Protein AF-A0A7S4IQU7-F1 (afdb_monomer_lite)

Foldseek 3Di:
DDPVVVLVVCCVVCVVCVVVSVVVVVLVVVLVVLVVQLVVLQCVLLDPVLCVVQPVPDDPVVSPDDDQDQLDDDSNVPDDPVSSVSNNVSVVSNVVSVVVVPDD

Structure (mmCIF, N/CA/C/O backbone):
data_AF-A0A7S4IQU7-F1
#
_entry.id   AF-A0A7S4IQU7-F1
#
loop_
_atom_site.group_PDB
_atom_site.id
_atom_site.type_symbol
_atom_site.label_atom_id
_atom_site.label_alt_id
_atom_site.label_comp_id
_atom_site.label_asym_id
_atom_site.label_entity_id
_atom_site.label_seq_id
_atom_site.pdbx_PDB_ins_code
_atom_site.Cartn_x
_atom_site.Cartn_y
_atom_site.Cartn_z
_atom_site.occupancy
_atom_site.B_iso_or_equiv
_atom_site.auth_seq_id
_atom_site.auth_comp_id
_atom_site.auth_asym_id
_atom_site.auth_atom_id
_atom_site.pdbx_PDB_model_num
ATOM 1 N N . ARG A 1 1 ? 26.594 -3.990 -2.797 1.00 59.09 1 ARG A N 1
ATOM 2 C CA . ARG A 1 1 ? 26.421 -3.583 -4.214 1.00 59.09 1 ARG A CA 1
ATOM 3 C C . ARG A 1 1 ? 25.208 -2.672 -4.280 1.00 59.09 1 ARG A C 1
ATOM 5 O O . ARG A 1 1 ? 24.221 -3.000 -3.640 1.00 59.09 1 ARG A O 1
ATOM 12 N N . SER A 1 2 ? 25.315 -1.511 -4.925 1.00 78.31 2 SER A N 1
ATOM 13 C CA . SER A 1 2 ? 24.201 -0.561 -5.029 1.00 78.31 2 SER A CA 1
ATOM 14 C C . SER A 1 2 ? 23.393 -0.868 -6.284 1.00 78.31 2 SER A C 1
ATOM 16 O O . SER A 1 2 ? 23.971 -0.907 -7.368 1.00 78.31 2 SER A O 1
ATOM 18 N N . LEU A 1 3 ? 22.076 -1.028 -6.136 1.00 74.62 3 LEU A N 1
ATOM 19 C CA . LEU A 1 3 ? 21.127 -1.219 -7.240 1.00 74.62 3 LEU A CA 1
ATOM 20 C C . LEU A 1 3 ? 21.304 -0.174 -8.349 1.00 74.62 3 LEU A C 1
ATOM 22 O O . LEU A 1 3 ? 21.205 -0.509 -9.521 1.00 74.62 3 LEU A O 1
ATOM 26 N N . ALA A 1 4 ? 21.633 1.070 -7.990 1.00 75.00 4 ALA A N 1
ATOM 27 C CA . ALA A 1 4 ? 21.852 2.148 -8.951 1.00 75.00 4 ALA A CA 1
ATOM 28 C C . ALA A 1 4 ? 23.080 1.911 -9.847 1.00 75.00 4 ALA A C 1
ATOM 30 O O . ALA A 1 4 ? 23.054 2.238 -11.031 1.00 75.00 4 ALA A O 1
ATOM 31 N N . ILE A 1 5 ? 24.146 1.319 -9.299 1.00 79.19 5 ILE A N 1
ATOM 32 C CA . ILE A 1 5 ? 25.364 1.007 -10.060 1.00 79.19 5 ILE A CA 1
ATOM 33 C C . ILE A 1 5 ? 25.076 -0.130 -11.042 1.00 79.19 5 ILE A C 1
ATOM 35 O O . ILE A 1 5 ? 25.434 -0.030 -12.212 1.00 79.19 5 ILE A O 1
ATOM 39 N N . ASP A 1 6 ? 24.362 -1.164 -10.593 1.00 79.25 6 ASP A N 1
ATOM 40 C CA . ASP A 1 6 ? 23.967 -2.279 -11.456 1.00 79.25 6 ASP A CA 1
ATOM 41 C C . ASP A 1 6 ? 23.034 -1.798 -12.591 1.00 79.25 6 ASP A C 1
ATOM 43 O O . ASP A 1 6 ? 23.20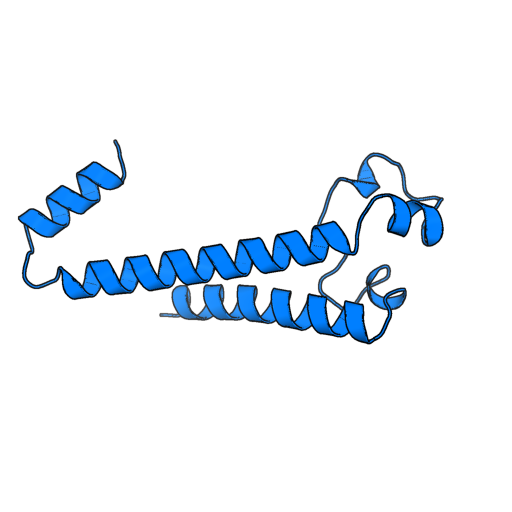2 -2.197 -13.742 1.00 79.25 6 ASP A O 1
ATOM 47 N N . PHE A 1 7 ? 22.130 -0.853 -12.303 1.00 78.38 7 PHE A N 1
ATOM 48 C CA . PHE A 1 7 ? 21.236 -0.226 -13.284 1.00 78.38 7 PHE A CA 1
ATOM 49 C C . PHE A 1 7 ? 21.993 0.524 -14.390 1.00 78.38 7 PHE A C 1
ATOM 51 O O . PHE A 1 7 ? 21.722 0.345 -15.578 1.00 78.38 7 PHE A O 1
ATOM 58 N N . ILE A 1 8 ? 22.979 1.340 -14.005 1.00 80.00 8 ILE A N 1
ATOM 59 C CA . ILE A 1 8 ? 23.814 2.105 -14.942 1.00 80.00 8 ILE A CA 1
ATOM 60 C C . ILE A 1 8 ? 24.665 1.159 -15.796 1.00 80.00 8 ILE A C 1
ATOM 62 O O . ILE A 1 8 ? 24.778 1.352 -17.006 1.00 80.00 8 ILE A O 1
ATOM 66 N N . CYS A 1 9 ? 25.228 0.106 -15.197 1.00 79.06 9 CYS A N 1
ATOM 67 C CA . CYS A 1 9 ? 26.003 -0.893 -15.929 1.00 79.06 9 CYS A CA 1
ATOM 68 C C . CYS A 1 9 ? 25.158 -1.659 -16.960 1.00 79.06 9 CYS A C 1
ATOM 70 O O . CYS A 1 9 ? 25.656 -1.944 -18.048 1.00 79.06 9 CYS A O 1
ATOM 72 N N . ILE A 1 10 ? 23.890 -1.963 -16.656 1.00 79.12 10 ILE A N 1
ATOM 73 C CA . ILE A 1 10 ? 22.963 -2.601 -17.604 1.00 79.12 10 ILE A CA 1
ATOM 74 C C . ILE A 1 10 ? 22.663 -1.661 -18.779 1.00 79.12 10 ILE A C 1
ATOM 76 O O . ILE A 1 10 ? 22.789 -2.078 -19.928 1.00 79.12 10 ILE A O 1
ATOM 80 N N . MET A 1 11 ? 22.363 -0.386 -18.507 1.00 79.69 11 MET A N 1
ATOM 81 C CA . MET A 1 11 ? 22.106 0.627 -19.544 1.00 79.69 11 MET A CA 1
ATOM 82 C C . MET A 1 11 ? 23.309 0.854 -20.464 1.00 79.69 11 MET A C 1
ATOM 84 O O . MET A 1 11 ? 23.146 1.004 -21.671 1.00 79.69 11 MET A O 1
ATOM 88 N N . ALA A 1 12 ? 24.521 0.868 -19.904 1.00 81.44 12 ALA A N 1
ATOM 89 C CA . ALA A 1 12 ? 25.747 1.054 -20.675 1.00 81.44 12 ALA A CA 1
ATOM 90 C C . ALA A 1 12 ? 26.086 -0.163 -21.552 1.00 81.44 12 ALA A C 1
ATOM 92 O O . ALA A 1 12 ? 26.691 -0.008 -22.610 1.00 81.44 12 ALA A O 1
ATOM 93 N N . LYS A 1 13 ? 25.715 -1.372 -21.112 1.00 88.69 13 LYS A N 1
ATOM 94 C CA . LYS A 1 13 ? 26.006 -2.624 -21.823 1.00 88.69 13 LYS A CA 1
ATOM 95 C C . LYS A 1 13 ? 24.963 -2.963 -22.895 1.00 88.69 13 LYS A C 1
ATOM 97 O O . LYS A 1 13 ? 25.313 -3.624 -23.867 1.00 88.69 13 LYS A O 1
ATOM 102 N N . TYR A 1 14 ? 23.721 -2.520 -22.708 1.00 87.19 14 TYR A N 1
ATOM 103 C CA . TYR A 1 14 ? 22.566 -2.860 -23.544 1.00 87.19 14 TYR A CA 1
ATOM 104 C C . TYR A 1 14 ? 21.682 -1.623 -23.812 1.00 87.19 14 TYR A C 1
ATOM 106 O O . TYR A 1 14 ? 20.541 -1.558 -23.340 1.00 87.19 14 TYR A O 1
ATOM 114 N N . PRO A 1 15 ? 22.200 -0.601 -24.519 1.00 85.81 15 PRO A N 1
ATOM 115 C CA . PRO A 1 15 ? 21.510 0.678 -24.706 1.00 85.81 15 PRO A CA 1
ATOM 116 C C . PRO A 1 15 ? 20.178 0.556 -25.462 1.00 85.81 15 PRO A C 1
ATOM 118 O O . PRO A 1 15 ? 19.257 1.338 -25.222 1.00 85.81 15 PRO A O 1
ATOM 121 N N . GLU A 1 16 ? 20.038 -0.440 -26.335 1.00 90.31 16 GLU A N 1
ATOM 122 C CA . GLU A 1 16 ? 18.826 -0.715 -27.109 1.00 90.31 16 GLU A CA 1
ATOM 123 C C . GLU A 1 16 ? 17.627 -1.125 -26.236 1.00 90.31 16 GLU A C 1
ATOM 125 O O . GLU A 1 16 ? 16.480 -0.892 -26.615 1.00 90.31 16 GLU A O 1
ATOM 130 N N . TYR A 1 17 ? 17.879 -1.647 -25.030 1.00 86.75 17 TYR A N 1
ATOM 131 C CA . TYR A 1 17 ? 16.841 -2.019 -24.062 1.00 86.75 17 TYR A CA 1
ATOM 132 C C . TYR A 1 17 ? 16.569 -0.927 -23.021 1.00 86.75 17 TYR A C 1
ATOM 134 O O . TYR A 1 17 ? 15.808 -1.149 -22.075 1.00 86.75 17 TYR A O 1
ATOM 142 N N . GLY A 1 18 ? 17.152 0.267 -23.175 1.00 85.00 18 GLY A N 1
ATOM 143 C CA . GLY A 1 18 ? 17.007 1.332 -22.185 1.00 85.00 18 GLY A CA 1
ATOM 144 C C . GLY A 1 18 ? 15.554 1.743 -21.928 1.00 85.00 18 GLY A C 1
ATOM 145 O O . GLY A 1 18 ? 15.173 2.015 -20.789 1.00 85.00 18 GLY A O 1
ATOM 146 N N . TRP A 1 19 ? 14.710 1.689 -22.961 1.00 86.62 19 TRP A N 1
ATOM 147 C CA . TRP A 1 19 ? 13.270 1.919 -22.834 1.00 86.62 19 TRP A CA 1
ATOM 148 C C . TRP A 1 19 ? 12.558 0.837 -22.020 1.00 86.62 19 TRP A C 1
ATOM 150 O O . TRP A 1 19 ? 11.718 1.169 -21.187 1.00 86.62 19 TRP A O 1
ATOM 160 N N . CYS A 1 20 ? 12.916 -0.439 -22.198 1.00 88.06 20 CYS A N 1
ATOM 161 C CA . CYS A 1 20 ? 12.359 -1.537 -21.404 1.00 88.06 20 CYS A CA 1
ATOM 162 C C . CYS A 1 20 ? 12.649 -1.324 -19.916 1.00 88.06 20 CYS A C 1
ATOM 164 O O . CYS A 1 20 ? 11.769 -1.492 -19.073 1.00 88.06 20 CYS A O 1
ATOM 166 N N . LEU A 1 21 ? 13.872 -0.894 -19.606 1.00 86.12 21 LEU A N 1
ATOM 167 C CA . LEU A 1 21 ? 14.303 -0.648 -18.240 1.00 86.12 21 LEU A CA 1
ATOM 168 C C . LEU A 1 21 ? 13.597 0.573 -17.619 1.00 86.12 21 LEU A C 1
ATOM 170 O O . LEU A 1 21 ? 13.174 0.523 -16.463 1.00 86.12 21 LEU A O 1
ATOM 174 N N . ALA A 1 22 ? 13.411 1.647 -18.391 1.00 87.19 22 ALA A N 1
ATOM 175 C CA . ALA A 1 22 ? 12.652 2.819 -17.955 1.00 87.19 22 ALA A CA 1
ATOM 176 C C . ALA A 1 22 ? 11.181 2.478 -17.660 1.00 87.19 22 ALA A C 1
ATOM 178 O O . ALA A 1 22 ? 10.653 2.878 -16.621 1.00 87.19 22 ALA A O 1
ATOM 179 N N . VAL A 1 23 ? 10.535 1.700 -18.537 1.00 91.12 23 VAL A N 1
ATOM 180 C CA . VAL A 1 23 ? 9.147 1.246 -18.351 1.00 91.12 23 VAL A CA 1
ATOM 181 C C . VAL A 1 23 ? 9.029 0.339 -17.125 1.00 91.12 23 VAL A C 1
ATOM 183 O O . VAL A 1 23 ? 8.156 0.568 -16.290 1.00 91.12 23 VAL A O 1
ATOM 186 N N . ALA A 1 24 ? 9.935 -0.630 -16.961 1.00 89.12 24 ALA A N 1
ATOM 187 C CA . ALA A 1 24 ? 9.948 -1.520 -15.801 1.00 89.12 24 ALA A CA 1
ATOM 188 C C . ALA A 1 24 ? 10.092 -0.746 -14.477 1.00 89.12 24 ALA A C 1
ATOM 190 O O . ALA A 1 24 ? 9.345 -0.991 -13.529 1.00 89.12 24 ALA A O 1
ATOM 191 N N . SER A 1 25 ? 10.990 0.245 -14.424 1.00 89.69 25 SER A N 1
ATOM 192 C CA . SER A 1 25 ? 11.110 1.141 -13.267 1.00 89.69 25 SER A CA 1
ATOM 193 C C . SER A 1 25 ? 9.851 1.960 -13.017 1.00 89.69 25 SER A C 1
ATOM 195 O O . SER A 1 25 ? 9.434 2.096 -11.868 1.00 89.69 25 SER A O 1
ATOM 197 N N . GLY A 1 26 ? 9.230 2.494 -14.072 1.00 91.44 26 GLY A N 1
ATOM 198 C CA . GLY A 1 26 ? 7.980 3.244 -13.964 1.00 91.44 26 GLY A CA 1
ATOM 199 C C . GLY A 1 26 ? 6.862 2.410 -13.338 1.00 91.44 26 GLY A C 1
ATOM 200 O O . GLY A 1 26 ? 6.216 2.861 -12.392 1.00 91.44 26 GLY A O 1
ATOM 201 N N . ILE A 1 27 ? 6.700 1.165 -13.794 1.00 91.06 27 ILE A N 1
ATOM 202 C CA . ILE A 1 27 ? 5.730 0.213 -13.237 1.00 91.06 27 ILE A CA 1
ATOM 203 C C . ILE A 1 27 ? 6.058 -0.095 -11.770 1.00 91.06 27 ILE A C 1
ATOM 205 O O . ILE A 1 27 ? 5.165 -0.061 -10.922 1.00 91.06 27 ILE A O 1
ATOM 209 N N . GLY A 1 28 ? 7.332 -0.328 -11.440 1.00 88.69 28 GLY A N 1
ATOM 210 C CA . GLY A 1 28 ? 7.765 -0.570 -10.061 1.00 88.69 28 GLY A CA 1
ATOM 211 C C . GLY A 1 28 ? 7.435 0.594 -9.120 1.00 88.69 28 GLY A C 1
ATOM 212 O O . GLY A 1 28 ? 6.880 0.383 -8.040 1.00 88.69 28 GLY A O 1
ATOM 213 N N . ILE A 1 29 ? 7.706 1.830 -9.549 1.00 91.69 29 ILE A N 1
ATOM 214 C CA . ILE A 1 29 ? 7.363 3.043 -8.793 1.00 91.69 29 ILE A CA 1
ATOM 215 C C . ILE A 1 29 ? 5.847 3.160 -8.625 1.00 91.69 29 ILE A C 1
ATOM 217 O O . ILE A 1 29 ? 5.372 3.419 -7.522 1.00 91.69 29 ILE A O 1
ATOM 221 N N . GLN A 1 30 ? 5.077 2.942 -9.690 1.00 91.62 30 GLN A N 1
ATOM 222 C CA . GLN A 1 30 ? 3.619 2.999 -9.634 1.00 91.62 30 GLN A CA 1
ATOM 223 C C . GLN A 1 30 ? 3.049 1.983 -8.630 1.00 91.62 30 GLN A C 1
ATOM 225 O O . GLN A 1 30 ? 2.208 2.341 -7.804 1.00 91.62 30 GLN A O 1
ATOM 230 N N . CYS A 1 31 ? 3.543 0.742 -8.642 1.00 90.31 31 CYS A N 1
ATOM 231 C CA . CYS A 1 31 ? 3.137 -0.294 -7.689 1.00 90.31 31 CYS A CA 1
ATOM 232 C C . CYS A 1 31 ? 3.474 0.099 -6.246 1.00 90.31 31 CYS A C 1
ATOM 234 O O . CYS A 1 31 ? 2.640 -0.038 -5.348 1.00 90.31 31 CYS A O 1
ATOM 236 N N . PHE A 1 32 ? 4.674 0.645 -6.027 1.00 90.38 32 PHE A N 1
ATOM 237 C CA . PHE A 1 32 ? 5.086 1.152 -4.721 1.00 90.38 32 PHE A CA 1
ATOM 238 C C . PHE A 1 32 ? 4.153 2.264 -4.222 1.00 90.38 32 PHE A C 1
ATOM 240 O O . PHE A 1 32 ? 3.710 2.231 -3.074 1.00 90.38 32 PHE A O 1
ATOM 247 N N . LEU A 1 33 ? 3.796 3.217 -5.088 1.00 92.81 33 LEU A N 1
ATOM 248 C CA . LEU A 1 33 ? 2.899 4.318 -4.736 1.00 92.81 33 LEU A CA 1
ATOM 249 C C . LEU A 1 33 ? 1.504 3.825 -4.341 1.00 92.81 33 LEU A C 1
ATOM 251 O O . LEU A 1 33 ? 0.962 4.302 -3.343 1.00 92.81 33 LEU A O 1
ATOM 255 N N . PHE A 1 34 ? 0.937 2.845 -5.049 1.00 91.88 34 PHE A N 1
ATOM 256 C CA . PHE A 1 34 ? -0.344 2.260 -4.643 1.00 91.88 34 PHE A CA 1
ATOM 257 C C . PHE A 1 34 ? -0.271 1.594 -3.265 1.00 91.88 34 PHE A C 1
ATOM 259 O O . PHE A 1 34 ? -1.179 1.786 -2.453 1.00 91.88 34 PHE A O 1
ATOM 266 N N . GLY A 1 35 ? 0.827 0.894 -2.964 1.00 89.12 35 GLY A N 1
ATOM 267 C CA . GLY A 1 35 ? 1.063 0.317 -1.639 1.00 89.12 35 GLY A CA 1
ATOM 268 C C . GLY A 1 35 ? 1.135 1.376 -0.536 1.00 89.12 35 GLY A C 1
ATOM 269 O O . GLY A 1 35 ? 0.506 1.226 0.515 1.00 89.12 35 GLY A O 1
ATOM 270 N N . VAL A 1 36 ? 1.836 2.487 -0.789 1.00 91.25 36 VAL A N 1
ATOM 271 C CA . VAL A 1 36 ? 1.920 3.622 0.146 1.00 91.25 36 VAL A CA 1
ATOM 272 C C . VAL A 1 36 ? 0.545 4.252 0.376 1.00 91.25 36 VAL A C 1
ATOM 274 O O . VAL A 1 36 ? 0.168 4.486 1.524 1.00 91.25 36 VAL A O 1
ATOM 277 N N . ILE A 1 37 ? -0.232 4.488 -0.684 1.00 91.38 37 ILE A N 1
ATOM 278 C CA . ILE A 1 37 ? -1.573 5.086 -0.589 1.00 91.38 37 ILE A CA 1
ATOM 279 C C . ILE A 1 37 ? -2.522 4.179 0.205 1.00 91.38 37 ILE A C 1
ATOM 281 O O . ILE A 1 37 ? -3.216 4.656 1.108 1.00 91.38 37 ILE A O 1
ATOM 285 N N . ALA A 1 38 ? -2.533 2.876 -0.087 1.00 90.00 38 ALA A N 1
ATOM 286 C CA . ALA A 1 38 ? -3.348 1.906 0.640 1.00 90.00 38 ALA A CA 1
ATOM 287 C C . ALA A 1 38 ? -2.952 1.838 2.125 1.00 90.00 38 ALA A C 1
ATOM 289 O O . ALA A 1 38 ? -3.815 1.863 3.006 1.00 90.00 38 ALA A O 1
ATOM 290 N N . GLY A 1 39 ? -1.646 1.833 2.418 1.00 88.38 39 GLY A N 1
ATOM 291 C CA . GLY A 1 39 ? -1.122 1.874 3.782 1.00 88.38 39 GLY A CA 1
ATOM 292 C C . GLY A 1 39 ? -1.506 3.148 4.540 1.00 88.38 39 GLY A C 1
ATOM 293 O O . GLY A 1 39 ? -1.917 3.069 5.697 1.00 88.38 39 GLY A O 1
ATOM 294 N N . ALA A 1 40 ? -1.436 4.310 3.887 1.00 88.94 40 ALA A N 1
ATOM 295 C CA . ALA A 1 40 ? -1.800 5.594 4.481 1.00 88.94 40 ALA A CA 1
ATOM 296 C C . ALA A 1 40 ? -3.302 5.685 4.793 1.00 88.94 40 ALA A C 1
ATOM 298 O O . ALA A 1 40 ? -3.675 6.088 5.896 1.00 88.94 40 ALA A O 1
ATOM 299 N N . LYS A 1 41 ? -4.175 5.259 3.866 1.00 89.38 41 LYS A N 1
ATOM 300 C CA . LYS A 1 41 ? -5.627 5.195 4.115 1.00 89.38 41 LYS A CA 1
ATOM 301 C C . LYS A 1 41 ? -5.954 4.250 5.270 1.00 89.38 41 LYS A C 1
ATOM 303 O O . LYS A 1 41 ? -6.719 4.619 6.158 1.00 89.38 41 LYS A O 1
ATOM 308 N N . ARG A 1 42 ? -5.307 3.082 5.315 1.00 87.38 42 ARG A N 1
ATOM 309 C CA . ARG A 1 42 ? -5.443 2.134 6.428 1.00 87.38 42 ARG A CA 1
ATOM 310 C C . ARG A 1 42 ? -5.048 2.767 7.761 1.00 87.38 42 ARG A C 1
ATOM 312 O O . ARG A 1 42 ? -5.819 2.689 8.708 1.00 87.38 42 ARG A O 1
ATOM 319 N N . ALA A 1 43 ? -3.882 3.407 7.830 1.00 86.31 43 ALA A N 1
ATOM 320 C CA . ALA A 1 43 ? -3.395 4.045 9.053 1.00 86.31 43 ALA A CA 1
ATOM 321 C C . ALA A 1 43 ? -4.298 5.199 9.517 1.00 86.31 43 ALA A C 1
ATOM 323 O O . ALA A 1 43 ? -4.440 5.434 10.715 1.00 86.31 43 ALA A O 1
ATOM 324 N N . ARG A 1 44 ? -4.933 5.906 8.574 1.00 88.31 44 ARG A N 1
ATOM 325 C CA . ARG A 1 44 ? -5.902 6.960 8.881 1.00 88.31 44 ARG A CA 1
ATOM 326 C C . ARG A 1 44 ? -7.179 6.402 9.509 1.00 88.31 44 ARG A C 1
ATOM 328 O O . ARG A 1 44 ? -7.656 6.992 10.472 1.00 88.31 44 ARG A O 1
ATOM 335 N N . ILE A 1 45 ? -7.725 5.316 8.965 1.00 88.44 45 ILE A N 1
ATOM 336 C CA . ILE A 1 45 ? -8.999 4.728 9.409 1.00 88.44 45 ILE A CA 1
ATOM 337 C C . ILE A 1 45 ? -8.804 3.928 10.703 1.00 88.44 45 ILE A C 1
ATOM 339 O O . ILE A 1 45 ? -9.438 4.211 11.716 1.00 88.44 45 ILE A O 1
ATOM 343 N N . PHE A 1 46 ? -7.866 2.982 10.709 1.00 87.06 46 PHE A N 1
ATOM 344 C CA . PHE A 1 46 ? -7.580 2.120 11.857 1.00 87.06 46 PHE A CA 1
ATOM 345 C C . PHE A 1 46 ? -6.524 2.743 12.765 1.00 87.06 46 PHE A C 1
ATOM 347 O O . PHE A 1 46 ? -5.444 2.196 12.987 1.00 87.06 46 PHE A O 1
ATOM 354 N N . ASN A 1 47 ? -6.827 3.938 13.255 1.00 87.88 47 ASN A N 1
ATOM 355 C CA . ASN A 1 47 ? -5.990 4.631 14.219 1.00 87.88 47 ASN A CA 1
ATOM 356 C C . ASN A 1 47 ? -6.377 4.246 15.659 1.00 87.88 47 ASN A C 1
ATOM 358 O O . ASN A 1 47 ? -7.395 3.600 15.914 1.00 87.88 47 ASN A O 1
ATOM 362 N N . LYS A 1 48 ? -5.575 4.695 16.627 1.00 86.25 48 LYS A N 1
ATOM 363 C CA . LYS A 1 48 ? -5.810 4.451 18.055 1.00 86.25 48 LYS A CA 1
ATOM 364 C C . LYS A 1 48 ? -7.229 4.835 18.512 1.00 86.25 48 LYS A C 1
ATOM 366 O O 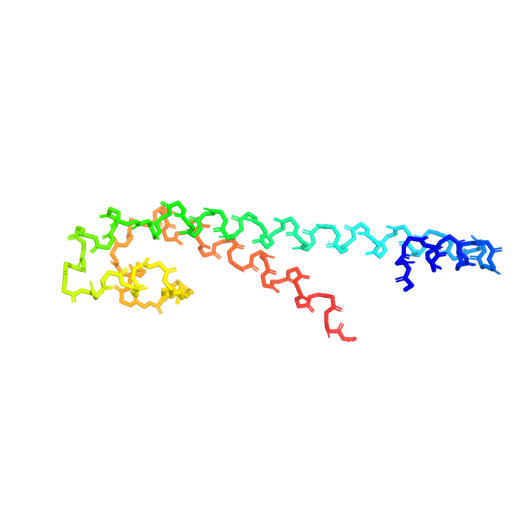. LYS A 1 48 ? -7.829 4.084 19.273 1.00 86.25 48 LYS A O 1
ATOM 371 N N . ALA A 1 49 ? -7.772 5.951 18.021 1.00 88.06 49 ALA A N 1
ATOM 372 C CA . ALA A 1 49 ? -9.103 6.424 18.400 1.00 88.06 49 ALA A CA 1
ATOM 373 C C . ALA A 1 49 ? -10.222 5.505 17.882 1.00 88.06 49 ALA A C 1
ATOM 375 O O . ALA A 1 49 ? -11.211 5.305 18.581 1.00 88.06 49 ALA A O 1
ATOM 376 N N . PHE A 1 50 ? -10.060 4.903 16.698 1.00 89.38 50 PHE A N 1
ATOM 377 C CA . PHE A 1 50 ? -10.996 3.896 16.188 1.00 89.38 50 PHE A CA 1
ATOM 378 C C . PHE A 1 50 ? -11.058 2.676 17.116 1.00 89.38 50 PHE A C 1
ATOM 380 O O . PHE A 1 50 ? -12.141 2.276 17.539 1.00 89.38 50 PHE A O 1
ATOM 387 N N . PHE A 1 51 ? -9.900 2.122 17.490 1.00 88.19 51 PHE A N 1
ATOM 388 C CA . PHE A 1 51 ? -9.853 0.965 18.386 1.00 88.19 51 PHE A CA 1
ATOM 389 C C . PHE A 1 51 ? -10.353 1.292 19.792 1.00 88.19 51 PHE A C 1
ATOM 391 O O . PHE A 1 51 ? -11.038 0.476 20.390 1.00 88.19 51 PHE A O 1
ATOM 398 N N . GLU A 1 52 ? -10.064 2.480 20.319 1.00 88.62 52 GLU A N 1
ATOM 399 C CA . GLU A 1 52 ? -10.582 2.904 21.625 1.00 88.62 52 GLU A CA 1
ATOM 400 C C . GLU A 1 52 ? -12.104 3.062 21.638 1.00 88.62 52 GLU A C 1
ATOM 402 O O . GLU A 1 52 ? -12.733 2.761 22.650 1.00 88.62 52 GLU A O 1
ATOM 407 N N . ARG A 1 53 ? -12.694 3.499 20.519 1.00 90.12 53 ARG A N 1
ATOM 408 C CA . ARG A 1 53 ? -14.140 3.697 20.387 1.00 90.12 53 ARG A CA 1
ATOM 409 C C . ARG A 1 53 ? -14.897 2.388 20.173 1.00 90.12 53 ARG A C 1
ATOM 411 O O . ARG A 1 53 ? -15.892 2.148 20.844 1.00 90.12 53 ARG A O 1
ATOM 418 N N . GLU A 1 54 ? -14.446 1.569 19.229 1.00 90.62 54 GLU A N 1
ATOM 419 C CA . GLU A 1 54 ? -15.187 0.382 18.778 1.00 90.62 54 GLU A CA 1
ATOM 420 C C . GLU A 1 54 ? -14.738 -0.913 19.477 1.00 90.62 54 GLU A C 1
ATOM 422 O O . GLU A 1 54 ? -15.499 -1.878 19.546 1.00 90.62 54 GLU A O 1
ATOM 427 N N . PHE A 1 55 ? -13.501 -0.954 19.991 1.00 89.69 55 PHE A N 1
ATOM 428 C CA . PHE A 1 55 ? -12.860 -2.163 20.524 1.00 89.69 55 PHE A CA 1
ATOM 429 C C . PHE A 1 55 ? -12.026 -1.886 21.793 1.00 89.69 55 PHE A C 1
ATOM 431 O O . PHE A 1 55 ? -10.820 -2.163 21.815 1.00 89.69 55 PHE A O 1
ATOM 438 N N . PRO A 1 56 ? -12.641 -1.372 22.875 1.00 87.56 56 PRO A N 1
ATOM 439 C CA . PRO A 1 56 ? -11.925 -0.972 24.090 1.00 87.56 56 PRO A CA 1
ATOM 440 C C . PRO A 1 56 ? -11.164 -2.129 24.757 1.00 87.56 56 PRO A C 1
ATOM 442 O O . PRO A 1 56 ? -10.119 -1.900 25.367 1.00 87.56 56 PRO A O 1
ATOM 445 N N . ASP A 1 57 ? -11.638 -3.364 24.579 1.00 89.31 57 ASP A N 1
ATOM 446 C CA . ASP A 1 57 ? -11.054 -4.575 25.167 1.00 89.31 57 ASP A CA 1
ATOM 447 C C . ASP A 1 57 ? -9.803 -5.081 24.427 1.00 89.31 57 ASP A C 1
ATOM 449 O O . ASP A 1 57 ? -9.096 -5.957 24.925 1.00 89.31 57 ASP A O 1
ATOM 453 N N . VAL A 1 58 ? -9.502 -4.552 23.232 1.00 84.38 58 VAL A N 1
ATOM 454 C CA . VAL A 1 58 ? -8.298 -4.940 22.480 1.00 84.38 58 VAL A CA 1
ATOM 455 C C . VAL A 1 58 ? -7.065 -4.406 23.197 1.00 84.38 58 VAL A C 1
ATOM 457 O O . VAL A 1 58 ? -6.986 -3.211 23.507 1.00 84.38 58 VAL A O 1
ATOM 460 N N . HIS A 1 59 ? -6.084 -5.280 23.432 1.00 81.19 59 HIS A N 1
ATOM 461 C CA . HIS A 1 59 ? -4.859 -4.918 24.132 1.00 81.19 59 HIS A CA 1
ATOM 462 C C . HIS A 1 59 ? -4.110 -3.802 23.374 1.00 81.19 59 HIS A C 1
ATOM 464 O O . HIS A 1 59 ? -4.008 -3.855 22.147 1.00 81.19 59 HIS A O 1
ATOM 470 N N . PRO A 1 60 ? -3.561 -2.775 24.052 1.00 77.19 60 PRO A N 1
ATOM 471 C CA . PRO A 1 60 ? -2.936 -1.631 23.382 1.00 77.19 60 PRO A CA 1
ATOM 472 C C . PRO A 1 60 ? -1.790 -1.974 22.418 1.00 77.19 60 PRO A C 1
ATOM 474 O O . PRO A 1 60 ? -1.578 -1.242 21.453 1.00 77.19 60 PRO A O 1
ATOM 477 N N . SER A 1 61 ? -1.070 -3.081 22.642 1.00 75.31 61 SER A N 1
ATOM 478 C CA . SER A 1 61 ? -0.045 -3.577 21.704 1.00 75.31 61 SER A CA 1
ATOM 479 C C . SER A 1 61 ? -0.627 -4.001 20.358 1.00 75.31 61 SER A C 1
ATOM 481 O O . SER A 1 61 ? 0.030 -3.862 19.326 1.00 75.31 61 SER A O 1
ATOM 483 N N . ASP A 1 62 ? -1.866 -4.480 20.361 1.00 72.50 62 ASP A N 1
ATOM 484 C CA . ASP A 1 62 ? -2.533 -5.061 19.196 1.00 72.50 62 ASP A CA 1
ATOM 485 C C . ASP A 1 62 ? -3.234 -3.970 18.380 1.00 72.50 62 ASP A C 1
ATOM 487 O O . ASP A 1 62 ? -3.439 -4.106 17.181 1.00 72.50 62 ASP A O 1
ATOM 491 N N . ARG A 1 63 ? -3.491 -2.809 18.998 1.00 70.69 63 ARG A N 1
ATOM 492 C CA . ARG A 1 63 ? -4.003 -1.604 18.318 1.00 70.69 63 ARG A CA 1
ATOM 493 C C . ARG A 1 63 ? -2.999 -0.999 17.335 1.00 70.69 63 ARG A C 1
ATOM 495 O O . ARG A 1 63 ? -3.391 -0.270 16.431 1.00 70.69 63 ARG A O 1
ATOM 502 N N . ASN A 1 64 ? -1.709 -1.281 1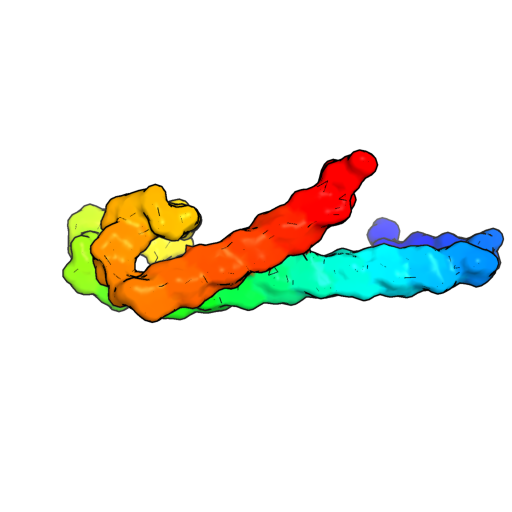7.529 1.00 64.69 64 ASN A N 1
ATOM 503 C CA . ASN A 1 64 ? -0.616 -0.802 16.681 1.00 64.69 64 ASN A CA 1
ATOM 504 C C . ASN A 1 64 ? -0.005 -1.907 15.813 1.00 64.69 64 ASN A C 1
ATOM 506 O O . ASN A 1 64 ? 0.858 -1.616 14.983 1.00 64.69 64 ASN A O 1
ATOM 510 N N . SER A 1 65 ? -0.392 -3.167 16.025 1.00 56.78 65 SER A N 1
ATOM 511 C CA . SER A 1 65 ? 0.229 -4.303 15.359 1.00 56.78 65 SER A CA 1
ATOM 512 C C . SER A 1 65 ? -0.790 -5.064 14.522 1.00 56.78 65 SER A C 1
ATOM 514 O O . SER A 1 65 ? -1.751 -5.645 15.010 1.00 56.78 65 SER A O 1
ATOM 516 N N . GLY A 1 66 ? -0.546 -5.061 13.215 1.00 58.66 66 GLY A N 1
ATOM 517 C CA . GLY A 1 66 ? -1.241 -5.935 12.285 1.00 58.66 66 GLY A CA 1
ATOM 518 C C . GLY A 1 66 ? -2.227 -5.245 11.357 1.00 58.66 66 GLY A C 1
ATOM 519 O O . GLY A 1 66 ? -2.574 -4.072 11.473 1.00 58.66 66 GLY A O 1
ATOM 520 N N . LEU A 1 67 ? -2.597 -6.025 10.351 1.00 61.72 67 LEU A N 1
ATOM 521 C CA . LEU A 1 67 ? -3.531 -5.686 9.299 1.00 61.72 67 LEU A CA 1
ATOM 522 C C . LEU A 1 67 ? -4.938 -6.049 9.822 1.00 61.72 67 LEU A C 1
ATOM 524 O O . LEU A 1 67 ? -5.222 -7.241 9.907 1.00 61.72 67 LEU A O 1
ATOM 528 N N . PRO A 1 68 ? -5.778 -5.084 10.241 1.00 64.81 68 PRO A N 1
ATOM 529 C CA . PRO A 1 68 ? -6.990 -5.383 11.008 1.00 64.81 68 PRO A CA 1
ATOM 530 C C . PRO A 1 68 ? -7.969 -6.259 10.220 1.00 64.81 68 PRO A C 1
ATOM 532 O O . PRO A 1 68 ? -8.393 -7.298 10.714 1.00 64.81 68 PRO A O 1
ATOM 535 N N . ASP A 1 69 ? -8.263 -5.894 8.975 1.00 71.56 69 ASP A N 1
ATOM 536 C CA . ASP A 1 69 ? -8.925 -6.732 7.976 1.00 71.56 69 ASP A CA 1
ATOM 537 C C . ASP A 1 69 ? -8.846 -6.062 6.592 1.00 71.56 69 ASP A C 1
ATOM 539 O O . ASP A 1 69 ? -8.600 -4.861 6.466 1.00 71.56 69 ASP A O 1
ATOM 543 N N . MET A 1 70 ? -9.003 -6.851 5.525 1.00 70.12 70 MET A N 1
ATOM 544 C CA . MET A 1 70 ? -9.014 -6.372 4.134 1.00 70.12 70 MET A CA 1
ATOM 545 C C . MET A 1 70 ? -10.448 -6.255 3.600 1.00 70.12 70 MET A C 1
ATOM 547 O O . MET A 1 70 ? -10.798 -6.851 2.584 1.00 70.12 70 MET A O 1
ATOM 551 N N . GLY A 1 71 ? -11.295 -5.502 4.305 1.00 68.56 71 GLY A N 1
ATOM 552 C CA . GLY A 1 71 ? -12.609 -5.105 3.794 1.00 68.56 71 GLY A CA 1
ATOM 553 C C . GLY A 1 71 ? -13.760 -6.077 4.039 1.00 68.56 71 GLY A C 1
ATOM 554 O O . GLY A 1 71 ? -14.891 -5.774 3.668 1.00 68.56 71 GLY A O 1
ATOM 555 N N . ASN A 1 72 ? -13.519 -7.213 4.685 1.00 72.88 72 ASN A N 1
ATOM 556 C CA . ASN A 1 72 ? -14.583 -8.065 5.203 1.00 72.88 72 ASN A CA 1
ATOM 557 C C . ASN A 1 72 ? -14.109 -8.714 6.506 1.00 72.88 72 ASN A C 1
ATOM 559 O O . ASN A 1 72 ? -13.315 -9.654 6.484 1.00 72.88 72 ASN A O 1
ATOM 563 N N . GLY A 1 73 ? -14.521 -8.145 7.635 1.00 82.69 73 GLY A N 1
ATOM 564 C CA . GLY A 1 73 ? -14.059 -8.556 8.951 1.00 82.69 73 GLY A CA 1
ATOM 565 C C . GLY A 1 73 ? -14.624 -7.689 10.071 1.00 82.69 73 GLY A C 1
ATOM 566 O O . GLY A 1 73 ? -15.299 -6.685 9.836 1.00 82.69 73 GLY A O 1
ATOM 567 N N . LYS A 1 74 ? -14.318 -8.100 11.305 1.00 85.88 74 LYS A N 1
ATOM 568 C CA . LYS A 1 74 ? -14.829 -7.505 12.548 1.00 85.88 74 LYS A CA 1
ATOM 569 C C . LYS A 1 74 ? -14.607 -5.991 12.629 1.00 85.88 74 LYS A C 1
ATOM 571 O O . LYS A 1 74 ? -15.440 -5.298 13.205 1.00 85.88 74 LYS A O 1
ATOM 576 N N . TYR A 1 75 ? -13.496 -5.479 12.100 1.00 86.50 75 TYR A N 1
ATOM 577 C CA . TYR A 1 75 ? -13.170 -4.054 12.149 1.00 86.50 75 TYR A CA 1
ATOM 578 C C . TYR A 1 75 ? -13.829 -3.300 10.988 1.00 86.50 75 TYR A C 1
ATOM 580 O O . TYR A 1 75 ? -14.405 -2.235 11.199 1.00 86.50 75 TYR A O 1
ATOM 588 N N . SER A 1 76 ? -13.816 -3.879 9.786 1.00 86.38 76 SER A N 1
ATOM 589 C CA . SER A 1 76 ? -14.460 -3.332 8.587 1.00 86.38 76 SER A CA 1
ATOM 590 C C . SER A 1 76 ? -15.980 -3.172 8.733 1.00 86.38 76 SER A C 1
ATOM 592 O O . SER A 1 76 ? -16.540 -2.245 8.157 1.00 86.38 76 SER A O 1
ATOM 594 N N . GLU A 1 77 ? -16.649 -4.006 9.538 1.00 89.19 77 GLU A N 1
ATOM 595 C CA . GLU A 1 77 ? -18.086 -3.880 9.850 1.00 89.19 77 GLU A CA 1
ATOM 596 C C . GLU A 1 77 ? -18.453 -2.597 10.619 1.00 89.19 77 GLU A C 1
ATOM 598 O O . GLU A 1 77 ? -19.617 -2.200 10.64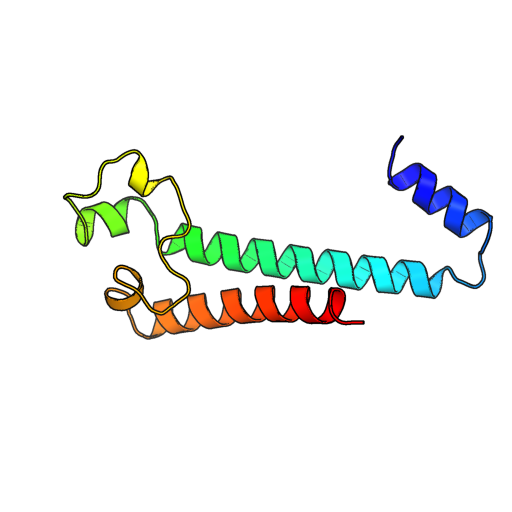0 1.00 89.19 77 GLU A O 1
ATOM 603 N N . LYS A 1 78 ? -17.481 -1.949 11.272 1.00 91.44 78 LYS A N 1
ATOM 604 C CA . LYS A 1 78 ? -17.687 -0.704 12.035 1.00 91.44 78 LYS A CA 1
ATOM 605 C C . LYS A 1 78 ? -17.408 0.556 11.224 1.00 91.44 78 LYS A C 1
ATOM 607 O O . LYS A 1 78 ? -17.555 1.662 11.742 1.00 91.44 78 LYS A O 1
ATOM 612 N N . LEU A 1 79 ? -16.975 0.400 9.977 1.00 89.44 79 LEU A N 1
ATOM 613 C CA . LEU A 1 79 ? -16.690 1.519 9.094 1.00 89.44 79 LEU A CA 1
ATOM 614 C C . LEU A 1 79 ? -17.981 2.082 8.511 1.00 89.44 79 LEU A C 1
ATOM 616 O O . LEU A 1 79 ? -18.940 1.355 8.244 1.00 89.44 79 LEU A O 1
ATOM 620 N N . SER A 1 80 ? -17.986 3.388 8.252 1.00 92.62 80 SER A N 1
ATOM 621 C CA .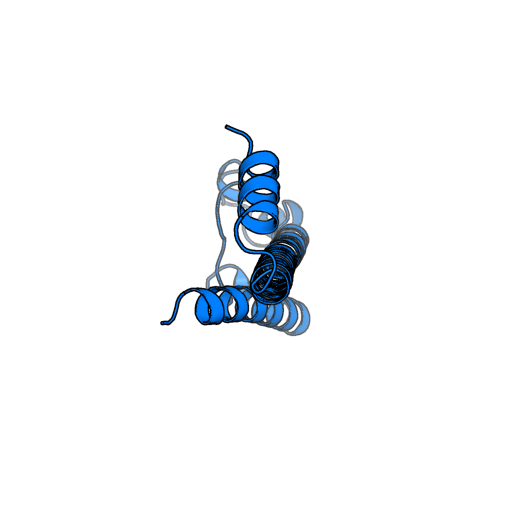 SER A 1 80 ? -18.990 3.950 7.356 1.00 92.62 80 SER A CA 1
ATOM 622 C C . SER A 1 80 ? -18.835 3.354 5.953 1.00 92.62 80 SER A C 1
ATOM 624 O O . SER A 1 80 ? -17.751 2.920 5.556 1.00 92.62 80 SER A O 1
ATOM 626 N N . LEU A 1 81 ? -19.917 3.361 5.169 1.00 91.75 81 LEU A N 1
ATOM 627 C CA . LEU A 1 81 ? -19.887 2.869 3.789 1.00 91.75 81 LEU A CA 1
ATOM 628 C C . LEU A 1 81 ? -18.800 3.564 2.952 1.00 91.75 81 LEU A C 1
ATOM 630 O O . LEU A 1 81 ? -18.144 2.920 2.137 1.00 91.75 81 LEU A O 1
ATOM 634 N N . GLU A 1 82 ? -18.595 4.863 3.169 1.00 92.81 82 GLU A N 1
ATOM 635 C CA . GLU A 1 82 ? -17.579 5.647 2.470 1.00 92.81 82 GLU A CA 1
ATOM 636 C C . GLU A 1 82 ? -16.160 5.199 2.844 1.00 92.81 82 GLU A C 1
ATOM 638 O O . GLU A 1 82 ? -15.378 4.853 1.961 1.00 92.81 82 GLU A O 1
ATOM 643 N N . GLU A 1 83 ? -15.841 5.113 4.139 1.00 90.69 83 GLU A N 1
ATOM 644 C CA . GLU A 1 83 ? -14.526 4.656 4.615 1.00 90.69 83 GLU A CA 1
ATOM 645 C C . GLU A 1 83 ? -14.226 3.225 4.165 1.00 90.69 83 GLU A C 1
ATOM 647 O O . GLU A 1 83 ? -13.120 2.926 3.707 1.00 90.69 83 GLU A O 1
ATOM 652 N N . TRP A 1 84 ? -15.228 2.347 4.251 1.00 90.38 84 TRP A N 1
ATOM 653 C CA . TRP A 1 84 ? -15.139 0.976 3.771 1.00 90.38 84 TRP A CA 1
ATOM 654 C C . TRP A 1 84 ? -14.843 0.931 2.270 1.00 90.38 84 TRP A C 1
ATOM 656 O O . TRP A 1 84 ? -13.937 0.212 1.838 1.00 90.38 84 TRP A O 1
ATOM 666 N N . HIS A 1 85 ? -15.568 1.715 1.469 1.00 91.50 85 HIS A N 1
ATOM 667 C CA . HIS A 1 85 ? -15.384 1.768 0.023 1.00 91.50 85 HIS A CA 1
ATOM 668 C C . HIS A 1 85 ? -13.996 2.304 -0.347 1.00 91.50 85 HIS A C 1
ATOM 670 O O . HIS A 1 85 ? -13.294 1.702 -1.160 1.00 91.50 85 HIS A O 1
ATOM 676 N N . GLU A 1 86 ? -13.554 3.397 0.277 1.00 90.75 86 GLU A N 1
ATOM 677 C CA . GLU A 1 86 ? -12.238 3.982 0.016 1.00 90.75 86 GLU A CA 1
ATOM 678 C C . GLU A 1 86 ? -11.085 3.035 0.362 1.00 90.75 86 GLU A C 1
ATOM 680 O O . GLU A 1 86 ? -10.123 2.921 -0.406 1.00 90.75 86 GLU A O 1
ATOM 685 N N . LEU A 1 87 ? -11.171 2.365 1.515 1.00 89.75 87 LEU A N 1
ATOM 686 C CA . LEU A 1 87 ? -10.168 1.405 1.959 1.00 89.75 87 LEU A CA 1
ATOM 687 C C . LEU A 1 87 ? -10.084 0.222 0.989 1.00 89.75 87 LEU A C 1
ATOM 689 O O . LEU A 1 87 ? -8.989 -0.141 0.556 1.00 89.75 87 LEU A O 1
ATOM 693 N N . ASN A 1 88 ? -11.232 -0.350 0.616 1.00 89.25 88 ASN A N 1
ATOM 694 C CA . ASN A 1 88 ? -11.303 -1.484 -0.302 1.00 89.25 88 ASN A CA 1
ATOM 695 C C . ASN A 1 88 ? -10.779 -1.139 -1.692 1.00 89.25 88 ASN A C 1
ATOM 697 O O . ASN A 1 88 ? -9.999 -1.902 -2.260 1.00 89.25 88 ASN A O 1
ATOM 701 N N . CYS A 1 89 ? -11.170 0.012 -2.237 1.00 91.06 89 CYS A N 1
ATOM 702 C CA . CYS A 1 89 ? -10.693 0.466 -3.538 1.00 91.06 89 CYS A CA 1
ATOM 703 C C . CYS A 1 89 ? -9.172 0.657 -3.541 1.00 91.06 89 CYS A C 1
ATOM 705 O O . CYS A 1 89 ? -8.500 0.195 -4.463 1.00 91.06 89 CYS A O 1
ATOM 707 N N . ALA A 1 90 ? -8.603 1.257 -2.492 1.00 89.31 90 ALA A N 1
ATOM 708 C CA . ALA A 1 90 ? -7.157 1.435 -2.388 1.00 89.31 90 ALA A CA 1
ATOM 709 C C . ALA A 1 90 ? -6.404 0.105 -2.209 1.00 89.31 90 ALA A C 1
ATOM 711 O O . ALA A 1 90 ? -5.392 -0.124 -2.873 1.00 89.31 90 ALA A O 1
ATOM 712 N N . ALA A 1 91 ? -6.908 -0.796 -1.361 1.00 88.31 91 ALA A N 1
ATOM 713 C CA . ALA A 1 91 ? -6.318 -2.120 -1.161 1.00 88.31 91 ALA A CA 1
ATOM 714 C C . ALA A 1 91 ? -6.374 -2.976 -2.439 1.00 88.31 91 ALA A C 1
ATOM 716 O O . ALA A 1 91 ? -5.390 -3.634 -2.787 1.00 88.31 91 ALA A O 1
ATOM 717 N N . ARG A 1 92 ? -7.490 -2.924 -3.181 1.00 87.94 92 ARG A N 1
ATOM 718 C CA . ARG A 1 92 ? -7.639 -3.605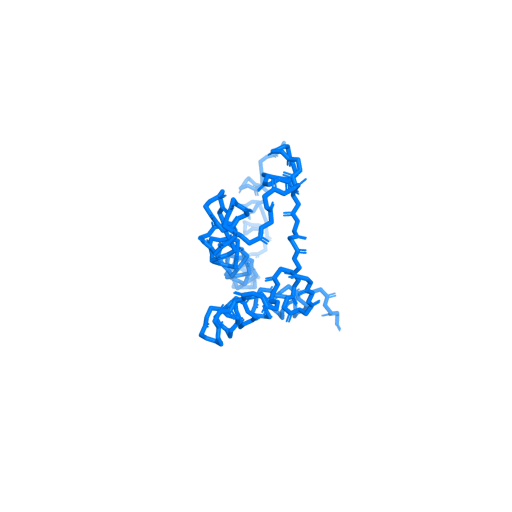 -4.476 1.00 87.94 92 ARG A CA 1
ATOM 719 C C . ARG A 1 92 ? -6.725 -3.018 -5.540 1.00 87.94 92 ARG A C 1
ATOM 721 O O . ARG A 1 92 ? -6.076 -3.789 -6.231 1.00 87.94 92 ARG A O 1
ATOM 728 N N . ALA A 1 93 ? -6.614 -1.692 -5.636 1.00 88.12 93 ALA A N 1
ATOM 729 C CA . ALA A 1 93 ? -5.682 -1.051 -6.563 1.00 88.12 93 ALA A CA 1
ATOM 730 C C . ALA A 1 93 ? -4.230 -1.470 -6.282 1.00 88.12 93 ALA A C 1
ATOM 732 O O . ALA A 1 93 ? -3.499 -1.817 -7.206 1.00 88.12 93 ALA A O 1
ATOM 733 N N . SER A 1 94 ? -3.833 -1.522 -5.006 1.00 86.94 94 SER A N 1
ATOM 734 C CA . SER A 1 94 ? -2.508 -2.013 -4.615 1.00 86.94 94 SER A CA 1
ATOM 735 C C . SER A 1 94 ? -2.299 -3.491 -4.948 1.00 86.94 94 SER A C 1
ATOM 737 O O . SER A 1 94 ? -1.215 -3.855 -5.396 1.00 86.94 94 SER A O 1
ATOM 739 N N . SER A 1 95 ? -3.305 -4.339 -4.722 1.00 85.44 95 SER A N 1
ATOM 740 C CA . SER A 1 95 ? -3.197 -5.782 -4.973 1.00 85.44 95 SER A CA 1
ATOM 741 C C . SER A 1 95 ? -3.165 -6.089 -6.470 1.00 85.44 95 SER A C 1
ATOM 743 O O . SER A 1 95 ? -2.300 -6.833 -6.914 1.00 85.44 95 SER A O 1
ATOM 745 N N . ALA A 1 96 ? -4.032 -5.444 -7.256 1.00 85.44 96 ALA A N 1
ATOM 746 C CA . ALA A 1 96 ? -4.058 -5.572 -8.710 1.00 85.44 96 ALA A CA 1
ATOM 747 C C . ALA A 1 96 ? -2.753 -5.079 -9.350 1.00 85.44 96 ALA A C 1
ATOM 749 O O . ALA A 1 96 ? -2.225 -5.730 -10.246 1.00 85.44 96 ALA A O 1
ATOM 750 N N . ALA A 1 97 ? -2.194 -3.963 -8.867 1.00 84.00 97 ALA A N 1
ATOM 751 C CA . ALA A 1 97 ? -0.908 -3.471 -9.356 1.00 84.00 97 ALA A CA 1
ATOM 752 C C . ALA A 1 97 ? 0.223 -4.480 -9.104 1.00 84.00 97 ALA A C 1
ATOM 754 O O . ALA A 1 97 ? 1.050 -4.699 -9.982 1.00 84.00 97 ALA A O 1
ATOM 755 N N . ALA A 1 98 ? 0.236 -5.128 -7.935 1.00 80.38 98 ALA A N 1
ATOM 756 C CA . ALA A 1 98 ? 1.202 -6.182 -7.648 1.00 80.38 98 ALA A CA 1
ATOM 757 C C . ALA A 1 98 ? 0.969 -7.416 -8.536 1.00 80.38 98 ALA A C 1
ATOM 759 O O . ALA A 1 98 ? 1.909 -7.925 -9.135 1.00 80.38 98 ALA A O 1
ATOM 760 N N . GLU A 1 99 ? -0.272 -7.881 -8.661 1.00 81.50 99 GLU A N 1
ATOM 761 C CA . GLU A 1 99 ? -0.617 -9.085 -9.423 1.00 81.50 99 GLU A CA 1
ATOM 762 C C . GLU A 1 99 ? -0.220 -8.988 -10.904 1.00 81.50 99 GLU A C 1
ATOM 764 O O . GLU A 1 99 ? 0.383 -9.919 -11.431 1.00 81.50 99 GLU A O 1
ATOM 769 N N . VAL A 1 100 ? -0.443 -7.836 -11.549 1.00 75.06 100 VAL A N 1
ATOM 770 C CA . VAL A 1 100 ? -0.025 -7.586 -12.945 1.00 75.06 100 VAL A CA 1
ATOM 771 C C . VAL A 1 100 ? 1.494 -7.694 -13.134 1.00 75.06 100 VAL A C 1
ATOM 773 O O . VAL A 1 100 ? 1.955 -8.010 -14.225 1.00 75.06 100 VAL A O 1
ATOM 776 N N . VAL A 1 101 ? 2.284 -7.447 -12.087 1.00 74.50 101 VAL A N 1
ATOM 777 C CA . VAL A 1 101 ? 3.750 -7.572 -12.133 1.00 74.50 101 VAL A CA 1
ATOM 778 C C . VAL A 1 101 ? 4.216 -9.011 -11.891 1.00 74.50 101 VAL A C 1
ATOM 780 O O . VAL A 1 101 ? 5.284 -9.388 -12.369 1.00 74.50 101 VAL A O 1
ATOM 783 N N . TYR A 1 102 ? 3.445 -9.815 -11.152 1.00 67.69 102 TYR A N 1
ATOM 784 C CA . TYR A 1 102 ? 3.843 -11.167 -10.738 1.00 67.69 102 TYR A CA 1
ATOM 785 C C . TYR A 1 102 ? 3.221 -12.302 -11.560 1.00 67.69 102 TYR A C 1
ATOM 787 O O . TYR A 1 102 ? 3.672 -13.440 -11.422 1.00 67.69 102 TYR A O 1
ATOM 795 N N . LEU A 1 103 ? 2.219 -12.030 -12.399 1.00 53.91 103 LEU A N 1
ATOM 796 C CA . LEU A 1 103 ? 1.680 -13.022 -13.329 1.00 53.91 103 LEU A CA 1
ATOM 797 C C . LEU A 1 103 ? 2.492 -13.027 -14.644 1.00 53.91 103 LEU A C 1
ATOM 799 O O . LEU A 1 103 ? 2.565 -11.984 -15.295 1.00 53.91 103 LEU A O 1
ATOM 803 N N . PRO A 1 104 ? 3.128 -14.161 -15.010 1.00 45.75 104 PRO A N 1
ATOM 804 C CA . PRO A 1 104 ? 3.892 -14.323 -16.250 1.00 45.75 104 PRO A CA 1
ATOM 805 C C . PRO A 1 104 ? 3.019 -14.410 -17.508 1.00 45.75 104 PRO A C 1
ATOM 807 O O . PRO A 1 104 ? 1.858 -14.872 -17.408 1.00 45.75 104 PRO A O 1
#

Sequence (104 aa):
RSLAIDFICIMAKYPEYGWCLAVASGIGIQCFLFGVIAGAKRARIFNKAFFEREFPDVHPSDRNSGLPDMGNGKYSEKLSLEEWHELNCAARASSAAAEVVYLP

Secondary structure (DSSP, 8-state):
--HHHHHHHHHHH-GGGHHHHHHHHHHHHHHHHHHHHHHHHHHHHSSHHHHHHH-TTS-TTTTSSS---SSSSTTGGGS-HHHHHHHHHHHHHHHHHHHHHH--

Radius of gyration: 19.29 Å; chains: 1; bounding box: 46×21×52 Å

Organism: NCBI:txid1487602

pLDDT: mean 83.4, std 9.58, range [45.75, 92.81]